Protein AF-A0AAE0TC91-F1 (afdb_monomer_lite)

Secondary structure (DSSP, 8-state):
----------------S----TT------------------------------TTHHHHHHHHHHHHHHHHS--SGGGG--PPPHHHHHHHHHHHHHHHHHHHHTS-----PPPPP--S-HHHHHTSPPPPHHHHHHHHHHHHHHHHHHTT-S----S-S-------

InterPro domains:
  IPR028209 LAMTOR1/MEH1 [PF15454] (21-92)
  IPR028209 LAMTOR1/MEH1 [SM01262] (20-97)

pLDDT: mean 75.31, std 21.62, range [32.81, 98.31]

Radius of gyration: 32.52 Å; chains: 1; bounding box: 60×74×89 Å

Foldseek 3Di:
DDDDDDDDDDDDDDPPPDDDDPPDDPDDDDPPPPDDDDPDDDDDDDDDDDDDDPCVVVVVVVVVVVVVVVVDDDPVCPVPPDDPPVVVVVVVVVVVVVVVVVVVPDDPPDPDDDPPDDPCVPVVVPDDDDDPVVVVVVVVVVVVVVVVVVVPDDDDDDDPDDDDDDD

Sequence (167 aa):
MGCCSSCFGADKEADYAGIPDERTRLLGSTVRNIQTPPVNGESLSSPVPTGAPPKDEQSALTRILTKTARNVIDVATIEGQGVEQHEYYERARHYSQKVSVILANKNKSLKPLLPNGVLAPQIILAAQPISLADIELISNAAVKAAKAMKDVKVQHKEDLVVAFGVP

Structure (mmCIF, N/CA/C/O backbone):
data_AF-A0AAE0TC91-F1
#
_entry.id   AF-A0AAE0TC91-F1
#
loop_
_atom_site.group_PDB
_atom_site.id
_atom_site.type_symbol
_atom_site.label_atom_id
_atom_site.label_alt_id
_atom_site.label_comp_id
_atom_site.label_asym_id
_atom_site.label_entity_id
_atom_site.label_seq_id
_atom_site.pdbx_PDB_ins_code
_atom_site.Cartn_x
_atom_site.Cartn_y
_atom_site.Cartn_z
_atom_site.occupancy
_atom_site.B_iso_or_equiv
_atom_site.auth_seq_id
_atom_site.auth_comp_id
_atom_site.auth_asym_id
_atom_site.auth_atom_id
_atom_site.pdbx_PDB_model_num
ATOM 1 N N . MET A 1 1 ? -27.734 17.106 -37.351 1.00 44.91 1 MET A N 1
ATOM 2 C CA . MET A 1 1 ? -26.438 16.566 -37.818 1.00 44.91 1 MET A CA 1
ATOM 3 C C . MET A 1 1 ? -25.694 16.048 -36.597 1.00 44.91 1 MET A C 1
ATOM 5 O O . MET A 1 1 ? -25.257 16.865 -35.811 1.00 44.91 1 MET A O 1
ATOM 9 N N . GLY A 1 2 ? -25.587 14.771 -36.274 1.00 42.50 2 GLY A N 1
ATOM 10 C CA . GLY A 1 2 ? -26.116 13.533 -36.821 1.00 42.50 2 GLY A CA 1
ATOM 11 C C . GLY A 1 2 ? -26.010 12.500 -35.692 1.00 42.50 2 GLY A C 1
ATOM 12 O O . GLY A 1 2 ? -25.087 12.550 -34.883 1.00 42.50 2 GLY A O 1
ATOM 13 N N . CYS A 1 3 ? -27.026 11.654 -35.601 1.00 46.75 3 CYS A N 1
ATOM 14 C CA . CYS A 1 3 ? -27.203 10.599 -34.615 1.00 46.75 3 CYS A CA 1
ATOM 15 C C . CYS A 1 3 ? -26.265 9.415 -34.881 1.00 46.75 3 CYS A C 1
ATOM 17 O O . CYS A 1 3 ? -26.023 9.109 -36.042 1.00 46.75 3 CYS A O 1
ATOM 19 N N . CYS A 1 4 ? -25.898 8.684 -33.825 1.00 38.72 4 CYS A N 1
ATOM 20 C CA . CYS A 1 4 ? -25.795 7.222 -33.850 1.00 38.72 4 CYS A CA 1
ATOM 21 C C . CYS A 1 4 ? -26.257 6.686 -32.489 1.00 38.72 4 CYS A C 1
ATOM 23 O O . CYS A 1 4 ? -25.565 6.826 -31.482 1.00 38.72 4 CYS A O 1
ATOM 25 N N . SER A 1 5 ? -27.454 6.108 -32.490 1.00 47.25 5 SER A N 1
ATOM 26 C CA . SER A 1 5 ? -28.062 5.362 -31.390 1.00 47.25 5 SER A CA 1
ATOM 27 C C . SER A 1 5 ? -27.899 3.855 -31.623 1.00 47.25 5 SER A C 1
ATOM 29 O O . SER A 1 5 ? -27.510 3.426 -32.705 1.00 47.25 5 SER A O 1
ATOM 31 N N . SER A 1 6 ? -28.320 3.094 -30.610 1.00 39.84 6 SER A N 1
ATOM 32 C CA . SER A 1 6 ? -28.732 1.683 -30.604 1.00 39.84 6 SER A CA 1
ATOM 33 C C . SER A 1 6 ? -27.653 0.602 -30.509 1.00 39.84 6 SER A C 1
ATOM 35 O O . SER A 1 6 ? -27.133 0.122 -31.508 1.00 39.84 6 SER A O 1
ATOM 37 N N . CYS A 1 7 ? -27.466 0.116 -29.281 1.00 36.97 7 CYS A N 1
ATOM 38 C CA . CYS A 1 7 ? -27.666 -1.298 -28.946 1.00 36.97 7 CYS A CA 1
ATOM 39 C C . CYS A 1 7 ? -28.419 -1.375 -27.602 1.00 36.97 7 CYS A C 1
ATOM 41 O O . CYS A 1 7 ? -27.859 -1.760 -26.584 1.00 36.97 7 CYS A O 1
ATOM 43 N N . PHE A 1 8 ? -29.686 -0.951 -27.601 1.00 36.38 8 PHE A N 1
ATOM 44 C CA . PHE A 1 8 ? -30.672 -1.361 -26.602 1.00 36.38 8 PHE A CA 1
ATOM 45 C C . PHE A 1 8 ? -31.883 -1.905 -27.361 1.00 36.38 8 PHE A C 1
ATOM 47 O O . PHE A 1 8 ? -32.551 -1.184 -28.096 1.00 36.38 8 PHE A O 1
ATOM 54 N N . GLY A 1 9 ? -32.091 -3.203 -27.205 1.00 32.81 9 GLY A N 1
ATOM 55 C CA . GLY A 1 9 ? -33.311 -3.958 -27.452 1.00 32.81 9 GLY A CA 1
ATOM 56 C C . GLY A 1 9 ? -33.194 -5.162 -26.511 1.00 32.81 9 GLY A C 1
ATOM 57 O O . GLY A 1 9 ? -32.109 -5.719 -26.384 1.00 32.81 9 GLY A O 1
ATOM 58 N N . ALA A 1 10 ? -34.188 -5.580 -25.749 1.00 33.69 10 ALA A N 1
ATOM 59 C CA . ALA A 1 10 ? -35.596 -5.260 -25.755 1.00 33.69 10 ALA A CA 1
ATOM 60 C C . ALA A 1 10 ? -36.121 -5.347 -24.319 1.00 33.69 10 ALA A C 1
ATOM 62 O O . ALA A 1 10 ? -35.522 -5.992 -23.454 1.00 33.69 10 ALA A O 1
ATOM 63 N N . ASP A 1 11 ? -37.248 -4.689 -24.113 1.00 39.25 11 ASP A N 1
ATOM 64 C CA . ASP A 1 11 ? -38.000 -4.614 -22.877 1.00 39.25 11 ASP A CA 1
ATOM 65 C C . ASP A 1 11 ? -38.253 -5.999 -22.271 1.00 39.25 11 ASP A C 1
ATOM 67 O O . ASP A 1 11 ? -38.897 -6.866 -22.868 1.00 39.25 11 ASP A O 1
ATOM 71 N N . LYS A 1 12 ? -37.783 -6.179 -21.038 1.00 40.38 12 LYS A N 1
ATOM 72 C CA . LYS A 1 12 ? -38.524 -6.916 -20.020 1.00 40.38 12 LYS A CA 1
ATOM 73 C C . LYS A 1 12 ? -38.488 -6.086 -18.751 1.00 40.38 12 LYS A C 1
ATOM 75 O O . LYS A 1 12 ? -37.433 -5.911 -18.147 1.00 40.38 12 LYS A O 1
ATOM 80 N N . GLU A 1 13 ? -39.652 -5.547 -18.408 1.00 49.12 13 GLU A N 1
ATOM 81 C CA . GLU A 1 13 ? -39.967 -5.020 -17.089 1.00 49.12 13 GLU A CA 1
ATOM 82 C C . GLU A 1 13 ? -39.469 -5.992 -16.017 1.00 49.12 13 GLU A C 1
ATOM 84 O O . GLU A 1 13 ? -39.936 -7.127 -15.922 1.00 49.12 13 GLU A O 1
ATOM 89 N N . ALA A 1 14 ? -38.507 -5.540 -15.224 1.00 39.94 14 ALA A N 1
ATOM 90 C CA . ALA A 1 14 ? -38.271 -6.032 -13.881 1.00 39.94 14 ALA A CA 1
ATOM 91 C C . ALA A 1 14 ? -37.469 -4.960 -13.145 1.00 39.94 14 ALA A C 1
ATOM 93 O O . ALA A 1 14 ? -36.249 -4.846 -13.263 1.00 39.94 14 ALA A O 1
ATOM 94 N N . ASP A 1 15 ? -38.221 -4.127 -12.446 1.00 51.25 15 ASP A N 1
ATOM 95 C CA . ASP A 1 15 ? -37.758 -3.125 -11.508 1.00 51.25 15 ASP A CA 1
ATOM 96 C C . ASP A 1 15 ? -36.912 -3.809 -10.415 1.00 51.25 15 ASP A C 1
ATOM 98 O O . ASP A 1 15 ? -37.442 -4.428 -9.497 1.00 51.25 15 ASP A O 1
ATOM 102 N N . TYR A 1 16 ? -35.583 -3.765 -10.543 1.00 48.56 16 TYR A N 1
ATOM 103 C CA . TYR A 1 16 ? -34.641 -4.214 -9.509 1.00 48.56 16 TYR A CA 1
ATOM 104 C C . TYR A 1 16 ? -33.468 -3.238 -9.394 1.00 48.56 16 TYR A C 1
ATOM 106 O O . TYR A 1 16 ? -32.291 -3.608 -9.389 1.00 48.56 16 TYR A O 1
ATOM 114 N N . ALA A 1 17 ? -33.790 -1.949 -9.283 1.00 50.12 17 ALA A N 1
ATOM 115 C CA . ALA A 1 17 ? -32.890 -0.991 -8.665 1.00 50.12 17 ALA A CA 1
ATOM 116 C C . ALA A 1 17 ? -32.721 -1.371 -7.181 1.00 50.12 17 ALA A C 1
ATOM 118 O O . ALA A 1 17 ? -33.506 -0.973 -6.330 1.00 50.12 17 ALA A O 1
ATOM 119 N N . GLY A 1 18 ? -31.693 -2.169 -6.882 1.00 53.88 18 GLY A N 1
ATOM 120 C CA . GLY A 1 18 ? -31.267 -2.465 -5.515 1.00 53.88 18 GLY A CA 1
ATOM 121 C C . GLY A 1 18 ? -31.996 -3.628 -4.851 1.00 53.88 18 GLY A C 1
ATOM 122 O O . GLY A 1 18 ? -32.795 -3.411 -3.946 1.00 53.88 18 GLY A O 1
ATOM 123 N N . ILE A 1 19 ? -31.631 -4.866 -5.198 1.00 51.03 19 ILE A N 1
ATOM 124 C CA . ILE A 1 19 ? -31.776 -5.962 -4.232 1.00 51.03 19 ILE A CA 1
ATOM 125 C C . ILE A 1 19 ? -30.472 -6.027 -3.423 1.00 51.03 19 ILE A C 1
ATOM 127 O O . ILE A 1 19 ? -29.478 -6.563 -3.918 1.00 51.03 19 ILE A O 1
ATOM 131 N N . PRO A 1 20 ? -30.415 -5.446 -2.213 1.00 53.72 20 PRO A N 1
ATOM 132 C CA . PRO A 1 20 ? -29.373 -5.790 -1.265 1.00 53.72 20 PRO A CA 1
ATOM 133 C C . PRO A 1 20 ? -29.569 -7.254 -0.866 1.00 53.72 20 PRO A C 1
ATOM 135 O O . PRO A 1 20 ? -30.604 -7.615 -0.313 1.00 53.72 20 PRO A O 1
ATOM 138 N N . ASP A 1 21 ? -28.577 -8.094 -1.151 1.00 60.53 21 ASP A N 1
ATOM 139 C CA . ASP A 1 21 ? -28.509 -9.413 -0.529 1.00 60.53 21 ASP A CA 1
ATOM 140 C C . ASP A 1 21 ? -28.188 -9.243 0.963 1.00 60.53 21 ASP A C 1
ATOM 142 O O . ASP A 1 21 ? -27.458 -8.323 1.358 1.00 60.53 21 ASP A O 1
ATOM 146 N N . GLU A 1 22 ? -28.696 -10.144 1.794 1.00 59.75 22 GLU A N 1
ATOM 147 C CA . GLU A 1 22 ? -28.687 -10.082 3.263 1.00 59.75 22 GLU A CA 1
ATOM 148 C C . GLU A 1 22 ? -27.282 -10.155 3.900 1.00 59.75 22 GLU A C 1
ATOM 150 O O . GLU A 1 22 ? -27.121 -9.977 5.109 1.00 59.75 22 GLU A O 1
ATOM 155 N N . ARG A 1 23 ? -26.225 -10.337 3.092 1.00 58.31 23 ARG A N 1
ATOM 156 C CA . ARG A 1 23 ? -24.808 -10.263 3.512 1.00 58.31 23 ARG A CA 1
ATOM 157 C C . ARG A 1 23 ? -24.075 -9.003 3.036 1.00 58.31 23 ARG A C 1
ATOM 159 O O . ARG A 1 23 ? -22.868 -8.874 3.265 1.00 58.31 23 ARG A O 1
ATOM 166 N N . THR A 1 24 ? -24.762 -8.060 2.396 1.00 66.31 24 THR A N 1
ATOM 167 C CA . THR A 1 24 ? -24.125 -6.865 1.824 1.00 66.31 24 THR A CA 1
ATOM 168 C C . THR A 1 24 ? -23.820 -5.824 2.907 1.00 66.31 24 THR A C 1
ATOM 170 O O . THR A 1 24 ? -24.687 -5.058 3.320 1.00 66.31 24 THR A O 1
ATOM 173 N N . ARG A 1 25 ? -22.556 -5.730 3.350 1.00 58.06 25 ARG A N 1
ATOM 174 C CA . ARG A 1 25 ? -22.057 -4.539 4.066 1.00 58.06 25 ARG A CA 1
ATOM 175 C C . ARG A 1 25 ? -21.656 -3.466 3.054 1.00 58.06 25 ARG A C 1
ATOM 177 O O . ARG A 1 25 ? -20.705 -3.640 2.301 1.00 58.06 25 ARG A O 1
ATOM 184 N N . LEU A 1 26 ? -22.374 -2.347 3.079 1.00 62.62 26 LEU A N 1
ATOM 185 C CA . LEU A 1 26 ? -22.332 -1.282 2.070 1.00 62.62 26 LEU A CA 1
ATOM 186 C C . LEU A 1 26 ? -21.240 -0.210 2.268 1.00 62.62 26 LEU A C 1
ATOM 188 O O . LEU A 1 26 ? -21.263 0.791 1.560 1.00 62.62 26 LEU A O 1
ATOM 192 N N . LEU A 1 27 ? -20.289 -0.360 3.202 1.00 58.12 27 LEU A N 1
ATOM 193 C CA . LEU A 1 27 ? -19.297 0.695 3.469 1.00 58.12 27 LEU A CA 1
ATOM 194 C C . LEU A 1 27 ? -17.861 0.170 3.606 1.00 58.12 27 LEU A C 1
ATOM 196 O O . LEU A 1 27 ? -17.508 -0.504 4.574 1.00 58.12 27 LEU A O 1
ATOM 200 N N . GLY A 1 28 ? -17.024 0.577 2.647 1.00 45.12 28 GLY A N 1
ATOM 201 C CA . GLY A 1 28 ? -15.590 0.778 2.833 1.00 45.12 28 GLY A CA 1
ATOM 202 C C . GLY A 1 28 ? -15.289 2.154 3.447 1.00 45.12 28 GLY A C 1
ATOM 203 O O . GLY A 1 28 ? -16.103 3.066 3.358 1.00 45.12 28 GLY A O 1
ATOM 204 N N . SER A 1 29 ? -14.092 2.286 4.036 1.00 46.72 29 SER A N 1
ATOM 205 C CA . SER A 1 29 ? -13.442 3.528 4.506 1.00 46.72 29 SER A CA 1
ATOM 206 C C . SER A 1 29 ? -14.289 4.408 5.448 1.00 46.72 29 SER A C 1
ATOM 208 O O . SER A 1 29 ? -15.088 5.239 5.043 1.00 46.72 29 SER A O 1
ATOM 210 N N . THR A 1 30 ? -14.143 4.335 6.763 1.00 40.22 30 THR A N 1
ATOM 211 C CA . THR A 1 30 ? -12.939 4.740 7.497 1.00 40.22 30 THR A CA 1
ATOM 212 C C . THR A 1 30 ? -13.061 4.191 8.913 1.00 40.22 30 THR A C 1
ATOM 214 O O . THR A 1 30 ? -14.130 4.239 9.519 1.00 40.22 30 THR A O 1
ATOM 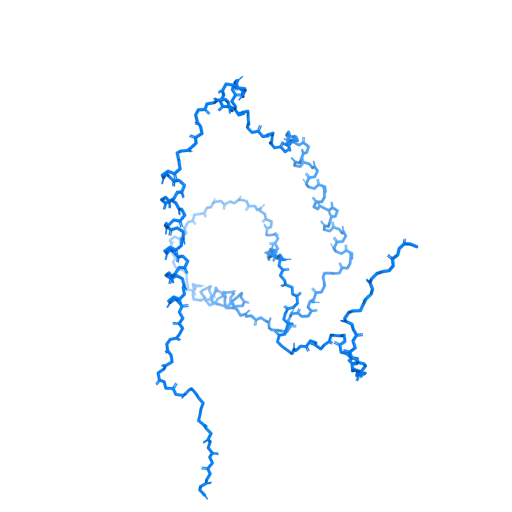217 N N . VAL A 1 31 ? -11.954 3.683 9.449 1.00 42.78 31 VAL A N 1
ATOM 218 C CA . VAL A 1 31 ? -11.818 3.287 10.854 1.00 42.78 31 VAL A CA 1
ATOM 219 C C . VAL A 1 31 ? -12.238 4.467 11.736 1.00 42.78 31 VAL A C 1
ATOM 221 O O . VAL A 1 31 ? -11.482 5.424 11.910 1.00 42.78 31 VAL A O 1
ATOM 224 N N . ARG A 1 32 ? -13.457 4.429 12.288 1.00 39.44 32 ARG A N 1
ATOM 225 C CA . ARG A 1 32 ? -13.835 5.316 13.388 1.00 39.44 32 ARG A CA 1
ATOM 226 C C . ARG A 1 32 ? -13.058 4.836 14.599 1.00 39.44 32 ARG A C 1
ATOM 228 O O . ARG A 1 32 ? -13.365 3.811 15.195 1.00 39.44 32 ARG A O 1
ATOM 235 N N . ASN A 1 33 ? -11.994 5.577 14.870 1.00 42.91 33 ASN A N 1
ATOM 236 C CA . ASN A 1 33 ? -11.171 5.497 16.058 1.00 42.91 33 ASN A CA 1
ATOM 237 C C . ASN A 1 33 ? -12.085 5.355 17.284 1.00 42.91 33 ASN A C 1
ATOM 239 O O . ASN A 1 33 ? -12.888 6.251 17.557 1.00 42.91 33 ASN A O 1
ATOM 243 N N . ILE A 1 34 ? -12.006 4.211 17.963 1.00 42.81 34 ILE A N 1
ATOM 244 C CA . ILE A 1 34 ? -12.729 3.953 19.207 1.00 42.81 34 ILE A CA 1
ATOM 245 C C . ILE A 1 34 ? -12.193 4.974 20.212 1.00 42.81 34 ILE A C 1
ATOM 247 O O . ILE A 1 34 ? -11.097 4.827 20.749 1.00 42.81 34 ILE A O 1
ATOM 251 N N . GLN A 1 35 ? -12.936 6.065 20.401 1.00 42.59 35 GLN A N 1
ATOM 252 C CA . GLN A 1 35 ? -12.646 7.067 21.415 1.00 42.59 35 GLN A CA 1
ATOM 253 C C . GLN A 1 35 ? -12.929 6.431 22.774 1.00 42.59 35 GLN A C 1
ATOM 255 O O . GLN A 1 35 ? -14.058 6.429 23.256 1.00 42.59 35 GLN A O 1
ATOM 260 N N . THR A 1 36 ? -11.891 5.881 23.398 1.00 51.88 36 THR A N 1
ATOM 261 C CA . THR A 1 36 ? -11.874 5.704 24.850 1.00 51.88 36 THR A CA 1
ATOM 262 C C . THR A 1 36 ? -12.149 7.064 25.506 1.00 51.88 36 THR A C 1
ATOM 264 O O . THR A 1 36 ? -11.550 8.057 25.075 1.00 51.88 36 THR A O 1
ATOM 267 N N . PRO A 1 37 ? -13.017 7.153 26.528 1.00 48.69 37 PRO A N 1
ATOM 268 C CA . PRO A 1 37 ? -13.253 8.411 27.228 1.00 48.69 37 PRO A CA 1
ATOM 269 C C . PRO A 1 37 ? -11.941 8.946 27.836 1.00 48.69 37 PRO A C 1
ATOM 271 O O . PRO A 1 37 ? -11.102 8.149 28.269 1.00 48.69 37 PRO A O 1
ATOM 274 N N . PRO A 1 38 ? -11.726 10.275 27.863 1.00 40.41 38 PRO A N 1
ATOM 275 C CA . PRO A 1 38 ? -10.525 10.860 28.439 1.00 40.41 38 PRO A CA 1
ATOM 276 C C . PRO A 1 38 ? -10.553 10.675 29.960 1.00 40.41 38 PRO A C 1
ATOM 278 O O . PRO A 1 38 ? -11.286 11.359 30.669 1.00 40.41 38 PRO A O 1
ATOM 281 N N . VAL A 1 39 ? -9.743 9.746 30.465 1.00 45.56 39 VAL A N 1
ATOM 282 C CA . VAL A 1 39 ? -9.353 9.729 31.876 1.00 45.56 39 VAL A CA 1
ATOM 283 C C . VAL A 1 39 ? -8.475 10.959 32.089 1.00 45.56 39 VAL A C 1
ATOM 285 O O . VAL A 1 39 ? -7.388 11.057 31.520 1.00 45.56 39 VAL A O 1
ATOM 288 N N . ASN A 1 40 ? -8.999 11.928 32.840 1.00 40.44 40 ASN A N 1
ATOM 289 C CA . ASN A 1 40 ? -8.272 13.111 33.282 1.00 40.44 40 ASN A CA 1
ATOM 290 C C . ASN A 1 40 ? -6.907 12.708 33.849 1.00 40.44 40 ASN A C 1
ATOM 292 O O . ASN A 1 40 ? -6.808 11.829 34.703 1.00 40.44 40 ASN A O 1
ATOM 296 N N . GLY A 1 41 ? -5.861 13.354 33.339 1.00 41.72 41 GLY A N 1
ATOM 297 C CA . GLY A 1 41 ? -4.511 13.196 33.840 1.00 41.72 41 GLY A CA 1
ATOM 298 C C . GLY A 1 41 ? -4.321 13.983 35.127 1.00 41.72 41 GLY A C 1
ATOM 299 O O . GLY A 1 41 ? -4.381 15.207 35.104 1.00 41.72 41 GLY A O 1
ATOM 300 N N . GLU A 1 42 ? -3.993 13.277 36.202 1.00 39.28 42 GLU A N 1
ATOM 301 C CA . GLU A 1 42 ? -3.087 13.789 37.222 1.00 39.28 42 GLU A CA 1
ATOM 302 C C . GLU A 1 42 ? -1.950 12.780 37.396 1.00 39.28 42 GLU A C 1
ATOM 304 O O . GLU A 1 42 ? -2.137 11.601 37.694 1.00 39.28 42 GLU A O 1
ATOM 309 N N . SER A 1 43 ? -0.753 13.261 37.084 1.00 46.44 43 SER A N 1
ATOM 310 C CA . SER A 1 43 ? 0.526 12.589 37.252 1.00 46.44 43 SER A CA 1
ATOM 311 C C . SER A 1 43 ? 0.829 12.440 38.733 1.00 46.44 43 SER A C 1
ATOM 313 O O . SER A 1 43 ? 0.993 13.475 39.356 1.00 46.44 43 SER A O 1
ATOM 315 N N . LEU A 1 44 ? 1.039 11.227 39.256 1.00 40.66 44 LEU A N 1
ATOM 316 C CA . LEU A 1 44 ? 1.991 10.989 40.350 1.00 40.66 44 LEU A CA 1
ATOM 317 C C . LEU A 1 44 ? 2.530 9.551 40.298 1.00 40.66 44 LEU A C 1
ATOM 319 O O . LEU A 1 44 ? 1.870 8.579 40.652 1.00 40.66 44 LEU A O 1
ATOM 323 N N . SER A 1 45 ? 3.784 9.447 39.875 1.00 56.47 45 SER A N 1
ATOM 324 C CA . SER A 1 45 ? 4.710 8.386 40.256 1.00 56.47 45 SER A CA 1
ATOM 325 C C . SER A 1 45 ? 4.782 8.240 41.782 1.00 56.47 45 SER A C 1
ATOM 327 O O . SER A 1 45 ? 5.164 9.204 42.443 1.00 56.47 45 SER A O 1
ATOM 329 N N . SER A 1 46 ? 4.487 7.058 42.332 1.00 44.19 46 SER A N 1
ATOM 330 C CA . SER A 1 46 ? 5.077 6.539 43.583 1.00 44.19 46 SER A CA 1
ATOM 331 C C . SER A 1 46 ? 4.661 5.072 43.825 1.00 44.19 46 SER A C 1
ATOM 333 O O . SER A 1 46 ? 3.817 4.562 43.091 1.00 44.19 46 SER A O 1
ATOM 335 N N . PRO A 1 47 ? 5.297 4.344 44.759 1.00 44.03 47 PRO A N 1
ATOM 336 C CA . PRO A 1 47 ? 6.187 3.227 44.491 1.00 44.03 47 PRO A CA 1
ATOM 337 C C . PRO A 1 47 ? 5.475 1.880 44.666 1.00 44.03 47 PRO A C 1
ATOM 339 O O . PRO A 1 47 ? 4.403 1.782 45.258 1.00 44.03 47 PRO A O 1
ATOM 342 N N . VAL A 1 48 ? 6.118 0.817 44.188 1.00 50.59 48 VAL A N 1
ATOM 343 C CA . VAL A 1 48 ? 5.783 -0.566 44.551 1.00 50.59 48 VAL A CA 1
ATOM 344 C C . VAL A 1 48 ? 5.709 -0.689 46.081 1.00 50.59 48 VAL A C 1
ATOM 346 O O . VAL A 1 48 ? 6.723 -0.436 46.734 1.00 50.59 48 VAL A O 1
ATOM 349 N N . PRO A 1 49 ? 4.588 -1.135 46.677 1.00 44.06 49 PRO A N 1
ATOM 350 C CA . PRO A 1 49 ? 4.615 -1.705 48.005 1.00 44.06 49 PRO A CA 1
ATOM 351 C C . PRO A 1 49 ? 4.849 -3.209 47.857 1.00 44.06 49 PRO A C 1
ATOM 353 O O . PRO A 1 49 ? 3.980 -3.976 47.447 1.00 44.06 49 PRO A O 1
ATOM 356 N N . THR A 1 50 ? 6.065 -3.625 48.194 1.00 53.78 50 THR A N 1
ATOM 357 C CA . THR A 1 50 ? 6.340 -4.960 48.723 1.00 53.78 50 THR A CA 1
ATOM 358 C C . THR A 1 50 ? 5.372 -5.249 49.869 1.00 53.78 50 THR A C 1
ATOM 360 O O . THR A 1 50 ? 5.353 -4.512 50.854 1.00 53.78 50 THR A O 1
ATOM 363 N N . GLY A 1 51 ? 4.588 -6.317 49.743 1.00 45.72 51 GLY A N 1
ATOM 364 C CA . GLY A 1 51 ? 3.662 -6.777 50.775 1.00 45.72 51 GLY A CA 1
ATOM 365 C C . GLY A 1 51 ? 2.305 -7.108 50.178 1.00 45.72 51 GLY A C 1
ATOM 366 O O . GLY A 1 51 ? 1.433 -6.249 50.110 1.00 45.72 51 GLY A O 1
ATOM 367 N N . ALA A 1 52 ? 2.142 -8.353 49.730 1.00 54.84 52 ALA A N 1
ATOM 368 C CA . ALA A 1 52 ? 0.868 -8.881 49.265 1.00 54.84 52 ALA A CA 1
ATOM 369 C C . ALA A 1 52 ? -0.181 -8.802 50.391 1.00 54.84 52 ALA A C 1
ATOM 371 O O . ALA A 1 52 ? -0.010 -9.459 51.421 1.00 54.84 52 ALA A O 1
ATOM 372 N N . PRO A 1 53 ? -1.276 -8.037 50.227 1.00 52.69 53 PRO A N 1
ATOM 373 C CA . PRO A 1 53 ? -2.451 -8.197 51.059 1.00 52.69 53 PRO A CA 1
ATOM 374 C C . PRO A 1 53 ? -3.369 -9.266 50.433 1.00 52.69 53 PRO A C 1
ATOM 376 O O . PRO A 1 53 ? -3.352 -9.458 49.216 1.00 52.69 53 PRO A O 1
ATOM 379 N N . PRO A 1 54 ? -4.274 -9.888 51.203 1.00 54.66 54 PRO A N 1
ATOM 380 C CA . PRO A 1 54 ? -5.304 -10.820 50.708 1.00 54.66 54 PRO A CA 1
ATOM 381 C C . PRO A 1 54 ? -6.366 -10.167 49.781 1.00 54.66 54 PRO A C 1
ATOM 383 O O . PRO A 1 54 ? -7.473 -10.669 49.628 1.00 54.66 54 PRO A O 1
ATOM 386 N N . LYS A 1 55 ? -6.047 -9.019 49.166 1.00 57.94 55 LYS A N 1
ATOM 387 C CA . LYS A 1 55 ? -6.863 -8.247 48.214 1.00 57.94 55 LYS A CA 1
ATOM 388 C C . LYS A 1 55 ? -6.514 -8.519 46.742 1.00 57.94 55 LYS A C 1
ATOM 390 O O . LYS A 1 55 ? -7.186 -7.979 45.863 1.00 57.94 55 LYS A O 1
ATOM 395 N N . ASP A 1 56 ? -5.476 -9.308 46.465 1.00 71.94 56 ASP A N 1
ATOM 396 C CA . ASP A 1 56 ? -4.970 -9.505 45.100 1.00 71.94 56 ASP A CA 1
ATOM 397 C C . ASP A 1 56 ? -5.916 -10.355 44.234 1.00 71.94 56 ASP A C 1
ATOM 399 O O . ASP A 1 56 ? -6.176 -10.022 43.081 1.00 71.94 56 ASP A O 1
ATOM 403 N N . GLU A 1 57 ? -6.555 -11.376 44.811 1.00 83.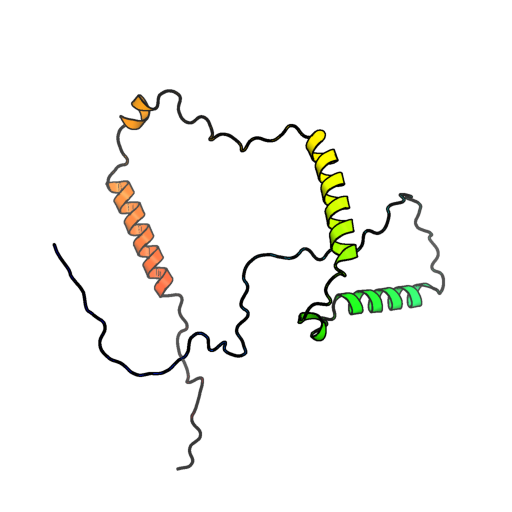50 57 GLU A N 1
ATOM 404 C CA . GLU A 1 57 ? -7.503 -12.224 44.075 1.00 83.50 57 GLU A CA 1
ATOM 405 C C . GLU A 1 57 ? -8.719 -11.432 43.578 1.00 83.50 57 GLU A C 1
ATOM 407 O O . GLU A 1 57 ? -9.096 -11.529 42.411 1.00 83.50 57 GLU A O 1
ATOM 412 N N . GLN A 1 58 ? -9.287 -10.556 44.412 1.00 85.50 58 GLN A N 1
ATOM 413 C CA . GLN A 1 58 ? -10.426 -9.726 44.011 1.00 85.50 58 GLN A CA 1
ATOM 414 C C . GLN A 1 58 ? -10.047 -8.695 42.929 1.00 85.50 58 GLN A C 1
ATOM 416 O O . GLN A 1 58 ? -10.847 -8.387 42.039 1.00 85.50 58 GLN A O 1
ATOM 421 N N . SER A 1 59 ? -8.811 -8.185 42.963 1.00 88.62 59 SER A N 1
ATOM 422 C CA . SER A 1 59 ? -8.253 -7.314 41.918 1.00 88.62 59 SER A CA 1
ATOM 423 C C . SER A 1 59 ? -8.026 -8.077 40.607 1.00 88.62 59 SER A C 1
ATOM 425 O O . SER A 1 59 ? -8.405 -7.601 39.531 1.00 88.62 59 SER A O 1
ATOM 427 N N . ALA A 1 60 ? -7.493 -9.300 40.685 1.00 90.06 60 ALA A N 1
ATOM 428 C CA . ALA A 1 60 ? -7.310 -10.188 39.543 1.00 90.06 60 ALA A CA 1
ATOM 429 C C . ALA A 1 60 ? -8.651 -10.534 38.880 1.00 90.06 60 ALA A C 1
ATOM 431 O O . ALA A 1 60 ? -8.777 -10.417 37.659 1.00 90.06 60 ALA A O 1
ATOM 432 N N . LEU A 1 61 ? -9.679 -10.853 39.671 1.00 92.56 61 LEU A N 1
ATOM 433 C CA . LEU A 1 61 ? -11.037 -11.100 39.181 1.00 92.56 61 LEU A CA 1
ATOM 434 C C . LEU A 1 61 ? -11.638 -9.853 38.516 1.00 92.56 61 LEU A C 1
ATOM 436 O O . LEU A 1 61 ? -12.196 -9.945 37.423 1.00 92.56 61 LEU A O 1
ATOM 440 N N . THR A 1 62 ? -11.441 -8.666 39.093 1.00 92.81 62 THR A N 1
ATOM 441 C CA . THR A 1 62 ? -11.882 -7.394 38.486 1.00 92.81 62 THR A CA 1
ATOM 442 C C . THR A 1 62 ? -11.163 -7.120 37.161 1.00 92.81 62 THR A C 1
ATOM 444 O O . THR A 1 62 ? -11.771 -6.687 36.176 1.00 92.81 62 THR A O 1
ATOM 447 N N . ARG A 1 63 ? -9.864 -7.421 37.073 1.00 93.31 63 ARG A N 1
ATOM 448 C CA . ARG A 1 63 ? -9.099 -7.312 35.824 1.00 93.31 63 ARG A CA 1
ATOM 449 C C . ARG A 1 63 ? -9.601 -8.293 34.768 1.00 93.31 63 ARG A C 1
ATOM 451 O O . ARG A 1 63 ? -9.716 -7.913 33.605 1.00 93.31 63 ARG A O 1
ATOM 458 N N . ILE A 1 64 ? -9.914 -9.527 35.157 1.00 93.62 64 ILE A N 1
ATOM 459 C CA . ILE A 1 64 ? -10.478 -10.541 34.258 1.00 93.62 64 ILE A CA 1
ATOM 460 C C . ILE A 1 64 ? -11.839 -10.080 33.737 1.00 93.62 64 ILE A C 1
ATOM 462 O O . ILE A 1 64 ? -12.048 -10.079 32.525 1.00 93.62 64 ILE A O 1
ATOM 466 N N . LEU A 1 65 ? -12.731 -9.614 34.612 1.00 96.25 65 LEU A N 1
ATOM 467 C CA . LEU A 1 65 ? -14.054 -9.121 34.228 1.00 96.25 65 LEU A CA 1
ATOM 468 C C . LEU A 1 65 ? -13.960 -7.912 33.298 1.00 96.25 65 LEU A C 1
ATOM 470 O O . LEU A 1 65 ? -14.568 -7.912 32.233 1.00 96.25 65 LEU A O 1
ATOM 474 N N . THR A 1 66 ? -13.141 -6.913 33.631 1.00 94.88 66 THR A N 1
ATOM 475 C CA . THR A 1 66 ? -12.984 -5.718 32.784 1.00 94.88 66 THR A CA 1
ATOM 476 C C . THR A 1 66 ? -12.270 -6.014 31.463 1.00 94.88 66 THR A C 1
ATOM 478 O O . THR A 1 66 ? -12.540 -5.355 30.461 1.00 94.88 66 THR A O 1
ATOM 481 N N . LYS A 1 67 ? -11.350 -6.987 31.416 1.00 95.69 67 LYS A N 1
ATOM 482 C CA . LYS A 1 67 ? -10.744 -7.458 30.160 1.00 95.69 67 LYS A CA 1
ATOM 483 C C . LYS A 1 67 ? -11.772 -8.200 29.309 1.00 95.69 67 LYS A C 1
ATOM 485 O O . LYS A 1 67 ? -11.851 -7.958 28.112 1.00 95.69 67 LYS A O 1
ATOM 490 N N . THR A 1 68 ? -12.576 -9.055 29.933 1.00 96.06 68 THR A N 1
ATOM 491 C CA . THR A 1 68 ? -13.636 -9.813 29.257 1.00 96.06 68 THR A CA 1
ATOM 492 C C . THR A 1 68 ? -14.698 -8.868 28.705 1.00 96.06 68 THR A C 1
ATOM 494 O O . THR A 1 68 ? -14.992 -8.931 27.519 1.00 96.06 68 THR A O 1
ATOM 497 N N . ALA A 1 69 ? -15.170 -7.906 29.499 1.00 94.00 69 ALA A N 1
ATOM 498 C CA . ALA A 1 69 ? -16.152 -6.906 29.078 1.00 94.00 69 ALA A CA 1
ATOM 499 C C . ALA A 1 69 ? -15.686 -6.049 27.886 1.00 94.00 69 ALA A C 1
ATOM 501 O O . ALA A 1 69 ? -16.509 -5.628 27.086 1.00 94.00 69 ALA A O 1
ATOM 502 N N . ARG A 1 70 ? -14.375 -5.807 27.736 1.00 90.94 70 ARG A N 1
ATOM 503 C CA . ARG A 1 70 ? -13.814 -5.099 26.567 1.00 90.94 70 ARG A CA 1
ATOM 504 C C . ARG A 1 70 ? -13.653 -5.984 25.330 1.00 90.94 70 ARG A C 1
ATOM 506 O O . ARG A 1 70 ? -13.616 -5.459 24.224 1.00 90.94 70 ARG A O 1
ATOM 513 N N . ASN A 1 71 ? -13.493 -7.292 25.521 1.00 93.12 71 ASN A N 1
ATOM 514 C CA . ASN A 1 71 ? -13.210 -8.244 24.446 1.00 93.12 71 ASN A CA 1
ATOM 515 C C . ASN A 1 71 ? -14.470 -8.929 23.901 1.00 93.12 71 ASN A C 1
ATOM 517 O O . ASN A 1 71 ? -14.427 -9.497 22.812 1.00 93.12 71 ASN A O 1
ATOM 521 N N . VAL A 1 72 ? -15.568 -8.917 24.657 1.00 93.62 72 VAL A N 1
ATOM 522 C CA . VAL A 1 72 ? -16.866 -9.402 24.189 1.00 93.62 72 VAL A CA 1
ATOM 523 C C . VAL A 1 72 ? -17.429 -8.397 23.189 1.00 93.62 72 VAL A C 1
ATOM 525 O O . VAL A 1 72 ? -17.521 -7.205 23.472 1.00 93.62 72 VAL A O 1
ATOM 528 N N . ILE A 1 73 ? -17.790 -8.891 22.007 1.00 89.56 73 ILE A N 1
ATOM 529 C CA . ILE A 1 73 ? -18.418 -8.091 20.960 1.00 89.56 73 ILE A CA 1
ATOM 530 C C . ILE A 1 73 ? -19.914 -8.060 21.244 1.00 89.56 73 ILE A C 1
ATOM 532 O O . ILE A 1 73 ? -20.579 -9.094 21.179 1.00 89.56 73 ILE A O 1
ATOM 536 N N . ASP A 1 74 ? -20.437 -6.877 21.539 1.00 88.00 74 ASP A N 1
ATOM 537 C CA . ASP A 1 74 ? -21.874 -6.658 21.537 1.00 88.00 74 ASP A CA 1
ATOM 538 C C . ASP A 1 74 ? -22.372 -6.570 20.087 1.00 88.00 74 ASP A C 1
ATOM 540 O O . ASP A 1 74 ? -21.977 -5.695 19.316 1.00 88.00 74 ASP A O 1
ATOM 544 N N . VAL A 1 75 ? -23.209 -7.529 19.698 1.00 86.00 75 VAL A N 1
ATOM 545 C CA . VAL A 1 75 ? -23.768 -7.622 18.344 1.00 86.00 75 VAL A CA 1
ATOM 546 C C . VAL A 1 75 ? -24.974 -6.685 18.182 1.00 86.00 75 VAL A C 1
ATOM 548 O O . VAL A 1 75 ? -25.286 -6.290 17.060 1.00 86.00 75 VAL A O 1
ATOM 551 N N . ALA A 1 76 ? -25.625 -6.278 19.277 1.00 83.62 76 ALA A N 1
ATOM 552 C CA . ALA A 1 76 ? -26.837 -5.459 19.244 1.00 83.62 76 ALA A CA 1
ATOM 553 C C . ALA A 1 76 ? -26.558 -3.959 19.025 1.00 83.62 76 ALA A C 1
ATOM 555 O O . ALA A 1 76 ? -27.404 -3.244 18.498 1.00 83.62 76 ALA A O 1
ATOM 556 N N . THR A 1 77 ? -25.364 -3.463 19.358 1.00 71.69 77 THR A N 1
ATOM 557 C CA . THR A 1 77 ? -24.989 -2.042 19.191 1.00 71.69 77 THR A CA 1
ATOM 558 C C . THR A 1 77 ? -24.576 -1.647 17.769 1.00 71.69 77 THR A C 1
ATOM 560 O O . THR A 1 77 ? -24.204 -0.495 17.528 1.00 71.69 77 THR A O 1
ATOM 563 N N . ILE A 1 78 ? -24.683 -2.558 16.795 1.00 65.00 78 ILE A N 1
ATOM 564 C CA . ILE A 1 78 ? -24.374 -2.275 15.382 1.00 65.00 78 ILE A CA 1
ATOM 565 C C . ILE A 1 78 ? -25.310 -1.199 14.800 1.00 65.00 78 ILE A C 1
ATOM 567 O O . ILE A 1 78 ? -24.882 -0.431 13.939 1.00 65.00 78 ILE A O 1
ATOM 571 N N . GLU A 1 79 ? -26.542 -1.083 15.305 1.00 64.88 79 GLU A N 1
ATOM 572 C CA . GLU A 1 79 ? -27.541 -0.107 14.830 1.00 64.88 79 GLU A CA 1
ATOM 573 C C . GLU A 1 79 ? -27.370 1.307 15.410 1.00 64.88 79 GLU A C 1
ATOM 575 O O . GLU A 1 79 ? -28.144 2.208 15.101 1.00 64.88 79 GLU A O 1
ATOM 580 N N . GLY A 1 80 ? -26.291 1.540 16.164 1.00 60.84 80 GLY A N 1
ATOM 581 C CA . GLY A 1 80 ? -25.845 2.876 16.531 1.00 60.84 80 GLY A CA 1
ATOM 582 C C . GLY A 1 80 ? -26.682 3.501 17.639 1.00 60.84 80 GLY A C 1
ATOM 583 O O . GLY A 1 80 ? -27.655 4.206 17.392 1.00 60.84 80 GLY A O 1
ATOM 584 N N . GLN A 1 81 ? -26.212 3.366 18.879 1.00 62.31 81 GLN A N 1
ATOM 585 C CA . GLN A 1 81 ? -26.535 4.377 19.879 1.00 62.31 81 GLN A CA 1
ATOM 586 C C . GLN A 1 81 ? -25.868 5.683 19.439 1.00 62.31 81 GLN A C 1
ATOM 588 O O . GLN A 1 81 ? -24.650 5.857 19.537 1.00 62.31 81 GLN A O 1
ATOM 593 N N . GLY A 1 82 ? -26.667 6.553 18.825 1.00 69.50 82 GLY A N 1
ATOM 594 C CA . GLY A 1 82 ? -26.238 7.877 18.415 1.00 69.50 82 GLY A CA 1
ATOM 595 C C . GLY A 1 82 ? -25.847 8.689 19.642 1.00 69.50 82 GLY A C 1
ATOM 596 O O . GLY A 1 82 ? -26.515 8.646 20.668 1.00 69.50 82 GLY A O 1
ATOM 597 N N . VAL A 1 83 ? -24.750 9.433 19.537 1.00 80.00 83 VAL A N 1
ATOM 598 C CA . VAL A 1 83 ? -24.478 10.516 20.483 1.00 80.00 83 VAL A CA 1
ATOM 599 C C . VAL A 1 83 ? -25.605 11.534 20.334 1.00 80.00 83 VAL A C 1
ATOM 601 O O . VAL A 1 83 ? -25.950 11.896 19.206 1.00 80.00 83 VAL A O 1
ATOM 604 N N . GLU A 1 84 ? -26.157 11.996 21.453 1.00 88.50 84 GLU A N 1
ATOM 605 C CA . GLU A 1 84 ? -27.178 13.041 21.461 1.00 88.50 84 GLU A CA 1
ATOM 606 C C . GLU A 1 84 ? -26.703 14.260 20.660 1.00 88.50 84 GLU A C 1
ATOM 608 O O . GLU A 1 84 ? -25.535 14.664 20.719 1.00 88.50 84 GLU A O 1
ATOM 613 N N . GLN A 1 85 ? -27.610 14.876 19.899 1.00 85.75 85 GLN A N 1
ATOM 614 C CA . GLN A 1 85 ? -27.246 15.945 18.964 1.00 85.75 85 GLN A CA 1
ATOM 615 C C . GLN A 1 85 ? -26.548 17.120 19.673 1.00 85.75 85 GLN A C 1
ATOM 617 O O . GLN A 1 85 ? -25.603 17.707 19.142 1.00 85.75 85 GLN A O 1
ATOM 622 N N . HIS A 1 86 ? -26.981 17.439 20.893 1.00 92.12 86 HIS A N 1
ATOM 623 C CA . HIS A 1 86 ? -26.374 18.488 21.704 1.00 92.12 86 HIS A CA 1
ATOM 624 C C . HIS A 1 86 ? -24.928 18.153 22.107 1.00 92.12 86 HIS A C 1
ATOM 626 O O . HIS A 1 86 ? -24.028 18.959 21.862 1.00 92.12 86 HIS A O 1
ATOM 632 N N . GLU A 1 87 ? -24.679 16.942 22.616 1.00 92.62 87 GLU A N 1
ATOM 633 C CA . GLU A 1 87 ? -23.331 16.484 22.979 1.00 92.62 87 GLU A CA 1
ATOM 634 C C . GLU A 1 87 ? -22.391 16.467 21.771 1.00 92.62 87 GLU A C 1
ATOM 636 O O . GLU A 1 87 ? -21.207 16.801 21.883 1.00 92.62 87 GLU A O 1
ATOM 641 N N . TYR A 1 88 ? -22.913 16.098 20.599 1.00 91.75 88 TYR A N 1
ATOM 642 C CA . TYR A 1 88 ? -22.156 16.155 19.356 1.00 91.75 88 TYR A CA 1
ATOM 643 C C . TYR A 1 88 ? -21.701 17.588 19.042 1.00 91.75 88 TYR A C 1
ATOM 645 O O . TYR A 1 88 ? -20.516 17.804 18.765 1.00 91.75 88 TYR A O 1
ATOM 653 N N . TYR A 1 89 ? -22.601 18.576 19.116 1.00 95.00 89 TYR A N 1
ATOM 654 C CA . TYR A 1 89 ? -22.262 19.974 18.830 1.00 95.00 89 TYR A CA 1
ATOM 655 C C . TYR A 1 89 ? -21.268 20.559 19.832 1.00 95.00 89 TYR A C 1
ATOM 657 O O . TYR A 1 89 ? -20.315 21.232 19.425 1.00 95.00 89 TYR A O 1
ATOM 665 N N . GLU A 1 90 ? -21.441 20.287 21.125 1.00 95.56 90 GLU A N 1
ATOM 666 C CA . GLU A 1 90 ? -20.496 20.736 22.150 1.00 95.56 90 GLU A CA 1
ATOM 667 C C . GLU A 1 90 ? -19.110 20.122 21.940 1.00 95.56 90 GLU A C 1
ATOM 669 O O . GLU A 1 90 ? -18.098 20.833 21.943 1.00 95.56 90 GLU A O 1
ATOM 674 N N . ARG A 1 91 ? -19.055 18.814 21.660 1.00 94.81 91 ARG A N 1
ATOM 675 C CA . ARG A 1 91 ? -17.806 18.095 21.384 1.00 94.81 91 ARG A CA 1
ATOM 676 C C . ARG A 1 91 ? -17.118 18.623 20.125 1.00 94.81 91 ARG A C 1
ATOM 678 O O . ARG A 1 91 ? -15.904 18.839 20.140 1.00 94.81 91 ARG A O 1
ATOM 685 N N . ALA A 1 92 ? -17.876 18.885 19.062 1.00 94.75 92 ALA A N 1
ATOM 686 C CA . ALA A 1 92 ? -17.356 19.467 17.827 1.00 94.75 92 ALA A CA 1
ATOM 687 C C . ALA A 1 92 ? -16.766 20.865 18.067 1.00 94.75 92 ALA A C 1
ATOM 689 O O . ALA A 1 92 ? -15.649 21.149 17.624 1.00 94.75 92 ALA A O 1
ATOM 690 N N . ARG A 1 93 ? -17.466 21.719 18.826 1.00 96.38 93 ARG A N 1
ATOM 691 C CA . ARG A 1 93 ? -16.979 23.057 19.193 1.00 96.38 93 ARG A CA 1
ATOM 692 C C . ARG A 1 93 ? -15.696 22.977 20.018 1.00 96.38 93 ARG A C 1
ATOM 694 O O . ARG A 1 93 ? -14.726 23.666 19.700 1.00 96.38 93 ARG A O 1
ATOM 701 N N . HIS A 1 94 ? -15.669 22.108 21.027 1.00 96.12 94 HIS A N 1
ATOM 702 C CA . HIS A 1 94 ? -14.503 21.896 21.888 1.00 96.12 94 HIS A CA 1
ATOM 703 C C . HIS A 1 94 ? -13.277 21.434 21.098 1.00 96.12 94 HIS A C 1
ATOM 705 O O . HIS A 1 94 ? -12.180 21.975 21.253 1.00 96.12 94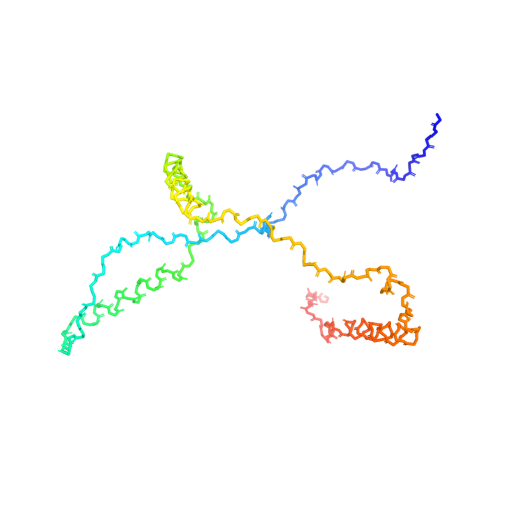 HIS A O 1
ATOM 711 N N . TYR A 1 95 ? -13.450 20.462 20.200 1.00 96.06 95 TYR A N 1
ATOM 712 C CA . TYR A 1 95 ? -12.361 19.988 19.347 1.00 96.06 95 TYR A CA 1
ATOM 713 C C . TYR A 1 95 ? -11.906 21.051 18.355 1.00 96.06 95 TYR A C 1
ATOM 715 O O . TYR A 1 95 ? -10.702 21.232 18.191 1.00 96.06 95 TYR A O 1
ATOM 723 N N . SER A 1 96 ? -12.830 21.809 17.760 1.00 94.62 96 SER A N 1
ATOM 724 C CA . SER A 1 96 ? -12.477 22.917 16.871 1.00 94.62 96 SER A CA 1
ATOM 725 C C . SER A 1 96 ? -11.621 23.965 17.587 1.00 94.62 96 SER A C 1
ATOM 727 O O . SER A 1 96 ? -10.615 24.406 17.035 1.00 94.62 96 SER A O 1
ATOM 729 N N . GLN A 1 97 ? -11.970 24.324 18.827 1.00 95.06 97 GLN A N 1
ATOM 730 C CA . GLN A 1 97 ? -11.203 25.274 19.641 1.00 95.06 97 GLN A CA 1
ATOM 731 C C . GLN A 1 97 ? -9.812 24.735 20.002 1.00 95.06 97 GLN A C 1
ATOM 733 O O . GLN A 1 97 ? -8.806 25.433 19.844 1.00 95.06 97 GLN A O 1
ATOM 738 N N . LYS A 1 98 ? -9.720 23.471 20.432 1.00 94.25 98 LYS A N 1
ATOM 739 C CA . LYS A 1 98 ? -8.427 22.832 20.726 1.00 94.25 98 LYS A CA 1
ATOM 740 C C . LYS A 1 98 ? -7.534 22.764 19.489 1.00 94.25 98 LYS A C 1
ATOM 742 O O . LYS A 1 98 ? -6.350 23.088 19.567 1.00 94.25 98 LYS A O 1
ATOM 747 N N . VAL A 1 99 ? -8.097 22.391 18.340 1.00 91.94 99 VAL A N 1
ATOM 748 C CA . VAL A 1 99 ? -7.366 22.332 17.069 1.00 91.94 99 VAL A CA 1
ATOM 749 C C . VAL A 1 99 ? -6.898 23.720 16.646 1.00 91.94 99 VAL A C 1
ATOM 751 O O . VAL A 1 99 ? -5.745 23.847 16.239 1.00 91.94 99 VAL A O 1
ATOM 754 N N . SER A 1 100 ? -7.721 24.765 16.785 1.00 89.25 100 SER A N 1
ATOM 755 C CA . SER A 1 100 ? -7.306 26.125 16.420 1.00 89.25 100 SER A CA 1
ATOM 756 C C . SER A 1 100 ? -6.134 26.628 17.261 1.00 89.25 100 SER A C 1
ATOM 758 O O . SER A 1 100 ? -5.224 27.235 16.706 1.00 89.25 100 SER A O 1
ATOM 760 N N . VAL A 1 101 ? -6.098 26.322 18.564 1.00 90.06 101 VAL A N 1
ATOM 761 C CA . VAL A 1 101 ? -4.968 26.688 19.441 1.00 90.06 101 VAL A CA 1
ATOM 762 C C . VAL A 1 101 ? -3.695 25.942 19.035 1.00 90.06 101 VAL A C 1
ATOM 764 O O . VAL A 1 101 ? -2.627 26.540 18.918 1.00 90.06 101 VAL A O 1
ATOM 767 N N . ILE A 1 102 ? -3.802 24.639 18.754 1.00 87.25 102 ILE A N 1
ATOM 768 C CA . ILE A 1 102 ? -2.659 23.825 18.313 1.00 87.25 102 ILE A CA 1
ATOM 769 C C . ILE A 1 102 ? -2.141 24.298 16.949 1.00 87.25 102 ILE A C 1
ATOM 771 O O . ILE A 1 102 ? -0.931 24.341 16.738 1.00 87.25 102 ILE A O 1
ATOM 775 N N . LEU A 1 103 ? -3.037 24.633 16.019 1.00 84.19 103 LEU A N 1
ATOM 776 C CA . LEU A 1 103 ? -2.672 25.070 14.674 1.00 84.19 103 LEU A CA 1
ATOM 777 C C . LEU A 1 103 ? -2.132 26.504 14.657 1.00 84.19 103 LEU A C 1
ATOM 779 O O . LEU A 1 103 ? -1.267 26.791 13.842 1.00 84.19 103 LEU A O 1
ATOM 783 N N . ALA A 1 104 ? -2.585 27.382 15.556 1.00 82.06 104 ALA A N 1
ATOM 784 C CA . ALA A 1 104 ? -2.028 28.728 15.708 1.00 82.06 104 ALA A CA 1
ATOM 785 C C . ALA A 1 104 ? -0.551 28.695 16.138 1.00 82.06 104 ALA A C 1
ATOM 787 O O . ALA A 1 104 ? 0.240 29.512 15.679 1.00 82.06 104 ALA A O 1
ATOM 788 N N . ASN A 1 105 ? -0.173 27.706 16.954 1.00 73.81 105 ASN A N 1
ATOM 789 C CA . ASN A 1 105 ? 1.204 27.501 17.413 1.00 73.81 105 ASN A CA 1
ATOM 790 C C . ASN A 1 105 ? 2.062 26.671 16.440 1.00 73.81 105 ASN A C 1
ATOM 792 O O . ASN A 1 105 ? 3.245 26.447 16.696 1.00 73.81 105 ASN A O 1
ATOM 796 N N . LYS A 1 106 ? 1.488 26.190 15.332 1.00 74.62 106 LYS A N 1
ATOM 797 C CA . LYS A 1 106 ? 2.211 25.475 14.278 1.00 74.62 106 LYS A CA 1
ATOM 798 C C . LYS A 1 106 ? 2.343 26.389 13.067 1.00 74.62 106 LYS A C 1
ATOM 800 O O . LYS A 1 106 ? 1.354 26.924 12.576 1.00 74.62 106 LYS A O 1
ATOM 805 N N . ASN A 1 107 ? 3.554 26.514 12.527 1.00 71.81 107 ASN A N 1
ATOM 806 C CA . ASN A 1 107 ? 3.736 27.106 11.203 1.00 71.81 107 ASN A CA 1
ATOM 807 C C . ASN A 1 107 ? 2.823 26.350 10.234 1.00 71.81 107 ASN A C 1
ATOM 809 O O . ASN A 1 107 ? 2.903 25.121 10.161 1.00 71.81 107 ASN A O 1
ATOM 813 N N . LYS A 1 108 ? 1.909 27.061 9.557 1.00 68.12 108 LYS A N 1
ATOM 814 C CA . LYS A 1 108 ? 0.993 26.465 8.579 1.00 68.12 108 LYS A CA 1
ATOM 815 C C . LYS A 1 108 ? 1.846 25.720 7.562 1.00 68.12 108 LYS A C 1
ATOM 817 O O . LYS A 1 108 ? 2.481 26.345 6.718 1.00 68.12 108 LYS A O 1
ATOM 822 N N . SER A 1 109 ? 1.894 24.396 7.686 1.00 63.94 109 SER A N 1
ATOM 823 C CA . SER A 1 109 ? 2.591 23.552 6.733 1.00 63.94 109 SER A CA 1
ATOM 824 C C . SER A 1 109 ? 1.797 23.637 5.445 1.00 63.94 109 SER A C 1
ATOM 826 O O . SER A 1 109 ? 0.806 22.933 5.255 1.00 63.94 109 SER A O 1
ATOM 828 N N . LEU A 1 110 ? 2.204 24.554 4.572 1.00 74.62 110 LEU A N 1
ATOM 829 C CA . LEU A 1 110 ? 1.847 24.485 3.169 1.00 74.62 110 LEU A CA 1
ATOM 830 C C . LEU A 1 110 ? 2.212 23.074 2.700 1.00 74.62 110 LEU A C 1
ATOM 832 O O . LEU A 1 110 ? 3.192 22.492 3.179 1.00 74.62 110 LEU A O 1
ATOM 836 N N . LYS A 1 111 ? 1.373 22.491 1.837 1.00 79.38 111 LYS A N 1
ATOM 837 C CA . LYS A 1 111 ? 1.679 21.195 1.225 1.00 79.38 111 LYS A CA 1
ATOM 838 C C . LYS A 1 111 ? 3.134 21.247 0.745 1.00 79.38 111 LYS A C 1
ATOM 840 O O . LYS A 1 111 ? 3.494 22.253 0.126 1.00 79.38 111 LYS A O 1
ATOM 845 N N . PRO A 1 112 ? 3.963 20.241 1.071 1.00 79.56 112 PRO A N 1
ATOM 846 C CA . PRO A 1 112 ? 5.355 20.265 0.661 1.00 79.56 112 PRO A CA 1
ATOM 847 C C . PRO A 1 112 ? 5.394 20.460 -0.853 1.00 79.56 112 PRO A C 1
ATOM 849 O O . PRO A 1 112 ? 4.652 19.801 -1.587 1.00 79.56 112 PRO A O 1
ATOM 852 N N . LEU A 1 113 ? 6.198 21.422 -1.304 1.00 84.44 113 LEU A N 1
ATOM 853 C CA . LEU A 1 113 ? 6.419 21.611 -2.729 1.00 84.44 113 LEU A CA 1
ATOM 854 C C . LEU A 1 113 ? 7.053 20.333 -3.287 1.00 84.44 113 LEU A C 1
ATOM 856 O O . LEU A 1 113 ? 7.733 19.599 -2.562 1.00 84.44 113 LEU A O 1
ATOM 860 N N . LEU A 1 114 ? 6.823 20.068 -4.576 1.00 87.62 114 LEU A N 1
ATOM 861 C CA . LEU A 1 114 ? 7.555 19.011 -5.265 1.00 87.62 114 LEU A CA 1
ATOM 862 C C . LEU A 1 114 ? 9.059 19.245 -5.056 1.00 87.62 114 LEU A C 1
ATOM 864 O O . LEU A 1 114 ? 9.495 20.400 -5.114 1.00 87.62 114 LEU A O 1
ATOM 868 N N . PRO A 1 115 ? 9.847 18.187 -4.801 1.00 88.12 115 PRO A N 1
ATOM 869 C CA . PRO A 1 115 ? 11.288 18.324 -4.692 1.00 88.12 115 PRO A CA 1
ATOM 870 C C . PRO A 1 115 ? 11.836 19.043 -5.922 1.00 88.12 115 PRO A C 1
ATOM 872 O O . PRO A 1 115 ? 11.426 18.749 -7.049 1.00 88.12 115 PRO A O 1
ATOM 875 N N . ASN A 1 116 ? 12.769 19.973 -5.710 1.00 85.56 116 ASN A N 1
ATOM 876 C CA . ASN A 1 116 ? 13.523 20.540 -6.818 1.00 85.56 116 ASN A CA 1
ATOM 877 C C . ASN A 1 116 ? 14.215 19.373 -7.528 1.00 85.56 116 ASN A C 1
ATOM 879 O O . ASN A 1 116 ? 15.000 18.661 -6.907 1.00 85.56 116 ASN A O 1
ATOM 883 N N . GLY A 1 117 ? 13.846 19.144 -8.789 1.00 86.81 117 GLY A N 1
ATOM 884 C CA . GLY A 1 117 ? 14.374 18.045 -9.583 1.00 86.81 117 GLY A CA 1
ATOM 885 C C . GLY A 1 117 ? 15.815 18.317 -10.000 1.00 86.81 117 GLY A C 1
ATOM 886 O O . GLY A 1 117 ? 16.739 18.328 -9.194 1.00 86.81 117 GLY A O 1
ATOM 887 N N . VAL A 1 118 ? 16.015 18.538 -11.292 1.00 90.12 118 VAL A N 1
ATOM 888 C CA . VAL A 1 118 ? 17.345 18.694 -11.884 1.00 90.12 118 VAL A CA 1
ATOM 889 C C . VAL A 1 118 ? 17.649 20.156 -12.203 1.00 90.12 118 VAL A C 1
ATOM 891 O O . VAL A 1 118 ? 16.761 20.899 -12.611 1.00 90.12 118 VAL A O 1
ATOM 894 N N . LEU A 1 119 ? 18.912 20.569 -12.050 1.00 90.19 119 LEU A N 1
ATOM 895 C CA . LEU A 1 119 ? 19.335 21.961 -12.271 1.00 90.19 119 LEU A CA 1
ATOM 896 C C . LEU A 1 119 ? 19.285 22.386 -13.751 1.00 90.19 119 LEU A C 1
ATOM 898 O O . LEU A 1 119 ? 19.123 23.566 -14.043 1.00 90.19 119 LEU A O 1
ATOM 902 N N . ALA A 1 120 ? 19.415 21.435 -14.680 1.00 92.69 120 ALA A N 1
ATOM 903 C CA . ALA A 1 120 ? 19.402 21.678 -16.122 1.00 92.69 120 ALA A CA 1
ATOM 904 C C . ALA A 1 120 ? 18.501 20.652 -16.839 1.00 92.69 120 ALA A C 1
ATOM 906 O O . ALA A 1 120 ? 19.003 19.671 -17.397 1.00 92.69 120 ALA A O 1
ATOM 907 N N . PRO A 1 121 ? 17.168 20.840 -16.823 1.00 92.75 121 PRO A N 1
ATOM 908 C CA . PRO A 1 121 ? 16.222 19.867 -17.369 1.00 92.75 121 PRO A CA 1
ATOM 909 C C . PRO A 1 121 ? 16.431 19.620 -18.864 1.00 92.75 121 PRO A C 1
ATOM 911 O O . PRO A 1 121 ? 16.363 18.475 -19.301 1.00 92.75 121 PRO A O 1
ATOM 914 N N . GLN A 1 122 ? 16.770 20.653 -19.640 1.00 94.69 122 GLN A N 1
ATOM 915 C CA . GLN A 1 122 ? 17.012 20.515 -21.076 1.00 94.69 122 GLN A CA 1
ATOM 916 C C . GLN A 1 122 ? 18.175 19.568 -21.406 1.00 94.69 122 GLN A C 1
ATOM 918 O O . GLN A 1 122 ? 18.098 18.838 -22.387 1.00 94.69 122 GLN A O 1
ATOM 923 N N . ILE A 1 123 ? 19.226 19.539 -20.576 1.00 95.00 123 ILE A N 1
ATOM 924 C CA . ILE A 1 123 ? 20.391 18.670 -20.801 1.00 95.00 123 ILE A CA 1
ATOM 925 C C . ILE A 1 123 ? 20.010 17.211 -20.542 1.00 95.00 123 ILE A C 1
ATOM 927 O O . ILE A 1 123 ? 20.365 16.329 -21.315 1.00 95.00 123 ILE A O 1
ATOM 931 N N . ILE A 1 124 ? 19.256 16.958 -19.471 1.00 94.19 124 ILE A N 1
ATOM 932 C CA . ILE A 1 124 ? 18.885 15.597 -19.065 1.00 94.19 124 ILE A CA 1
ATOM 933 C C . ILE A 1 124 ? 17.823 15.010 -19.991 1.00 94.19 124 ILE A C 1
ATOM 935 O O . ILE A 1 124 ? 17.889 13.830 -20.313 1.00 94.19 124 ILE A O 1
ATOM 939 N N . LEU A 1 125 ? 16.884 15.826 -20.472 1.00 94.25 125 LEU A N 1
ATOM 940 C CA . LEU A 1 125 ? 15.890 15.385 -21.451 1.00 94.25 125 LEU A CA 1
ATOM 941 C C . LEU A 1 125 ? 16.497 15.111 -22.836 1.00 94.25 125 LEU A C 1
ATOM 943 O O . LEU A 1 125 ? 15.948 14.307 -23.581 1.00 94.25 125 LEU A O 1
ATOM 947 N N . ALA A 1 126 ? 17.616 15.759 -23.174 1.00 95.56 126 ALA A N 1
ATOM 948 C CA . ALA A 1 126 ? 18.359 15.510 -24.410 1.00 95.56 126 ALA A CA 1
ATOM 949 C C . ALA A 1 126 ? 19.378 14.360 -24.293 1.00 95.56 126 ALA A C 1
ATOM 951 O O . ALA A 1 126 ? 20.033 14.021 -25.279 1.00 95.56 126 ALA A O 1
ATOM 952 N N . ALA A 1 127 ? 19.547 13.778 -23.101 1.00 95.00 127 ALA A N 1
ATOM 953 C CA . ALA A 1 127 ? 20.450 12.656 -22.896 1.00 95.00 127 ALA A CA 1
ATOM 954 C C . ALA A 1 127 ? 19.966 11.402 -23.642 1.00 95.00 127 ALA A C 1
ATOM 956 O O . ALA A 1 127 ? 18.798 11.280 -24.016 1.00 95.00 127 ALA A O 1
ATOM 957 N N . GLN A 1 128 ? 20.882 10.452 -23.843 1.00 95.19 128 GLN A N 1
ATOM 958 C CA . GLN A 1 128 ? 20.576 9.192 -24.512 1.00 95.19 128 GLN A CA 1
ATOM 959 C C . GLN A 1 128 ? 19.398 8.484 -23.809 1.00 95.19 128 GLN A C 1
ATOM 961 O O . GLN A 1 128 ? 19.479 8.242 -22.600 1.00 95.19 128 GLN A O 1
ATOM 966 N N . PRO A 1 129 ? 18.315 8.140 -24.532 1.00 94.19 129 PRO A N 1
ATOM 967 C CA . PRO A 1 129 ? 17.195 7.407 -23.955 1.00 94.19 129 PRO A CA 1
ATOM 968 C C . PRO A 1 129 ? 17.602 5.996 -23.517 1.00 94.19 129 PRO A C 1
ATOM 970 O O . PRO A 1 129 ? 18.612 5.450 -23.967 1.00 94.19 129 PRO A O 1
ATOM 973 N N . ILE A 1 130 ? 16.771 5.398 -22.659 1.00 95.94 130 ILE A N 1
ATOM 974 C CA . ILE A 1 130 ? 16.926 4.017 -22.179 1.00 95.94 130 ILE A CA 1
ATOM 975 C C . ILE A 1 130 ? 17.046 3.063 -23.376 1.00 95.94 130 ILE A C 1
ATOM 977 O O . ILE A 1 130 ? 16.359 3.228 -24.388 1.00 95.94 130 ILE A O 1
ATOM 981 N N . SER A 1 131 ? 17.933 2.071 -23.265 1.00 97.44 131 SER A N 1
ATOM 982 C CA . SER A 1 131 ? 18.180 1.122 -24.346 1.00 97.44 131 SER A CA 1
ATOM 983 C C . SER A 1 131 ? 16.956 0.236 -24.607 1.00 97.44 131 SER A C 1
ATOM 985 O O . SER A 1 131 ? 16.226 -0.136 -23.687 1.00 97.44 131 SER A O 1
ATOM 987 N N . LEU A 1 132 ? 16.737 -0.146 -25.869 1.00 97.06 132 LEU A N 1
ATOM 988 C CA . LEU A 1 132 ? 15.645 -1.066 -26.216 1.00 97.06 132 LEU A CA 1
ATOM 989 C C . LEU A 1 132 ? 15.823 -2.440 -25.554 1.00 97.06 132 LEU A C 1
ATOM 991 O O . LEU A 1 132 ? 14.836 -3.050 -25.153 1.00 97.06 132 LEU A O 1
ATOM 995 N N . ALA A 1 133 ? 17.069 -2.886 -25.367 1.00 97.75 133 ALA A N 1
ATOM 996 C CA . ALA A 1 133 ? 17.380 -4.142 -24.690 1.00 97.75 133 ALA A CA 1
ATOM 997 C C . ALA A 1 133 ? 16.875 -4.159 -23.236 1.00 97.75 133 ALA A C 1
ATOM 999 O O . ALA A 1 133 ? 16.314 -5.162 -22.795 1.00 97.75 133 ALA A O 1
ATOM 1000 N N . ASP A 1 134 ? 17.007 -3.045 -22.508 1.00 97.94 134 ASP A N 1
ATOM 1001 C CA . ASP A 1 134 ? 16.503 -2.938 -21.134 1.00 97.94 134 ASP A CA 1
ATOM 1002 C C . ASP A 1 134 ? 14.971 -2.965 -21.094 1.00 97.94 134 ASP A C 1
ATOM 1004 O O . ASP A 1 134 ? 14.373 -3.616 -20.233 1.00 97.94 134 ASP A O 1
ATOM 1008 N N . ILE A 1 135 ? 14.319 -2.301 -22.054 1.00 97.81 135 ILE A N 1
ATOM 1009 C CA . ILE A 1 135 ? 12.855 -2.29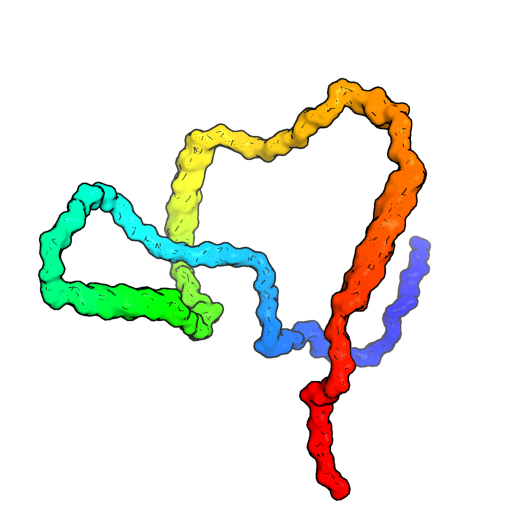9 -22.173 1.00 97.81 135 ILE A CA 1
ATOM 1010 C C . ILE A 1 135 ? 12.344 -3.717 -22.452 1.00 97.81 135 ILE A C 1
ATOM 1012 O O . ILE A 1 135 ? 11.403 -4.175 -21.798 1.00 97.81 135 ILE A O 1
ATOM 1016 N N . GLU A 1 136 ? 12.973 -4.435 -23.383 1.00 98.06 136 GLU A N 1
ATOM 1017 C CA . GLU A 1 136 ? 12.635 -5.826 -23.689 1.00 98.06 136 GLU A CA 1
ATOM 1018 C C . GLU A 1 136 ? 12.869 -6.745 -22.489 1.00 98.06 136 GLU A C 1
ATOM 1020 O O . GLU A 1 136 ? 12.023 -7.589 -22.185 1.00 98.06 136 GLU A O 1
ATOM 1025 N N . LEU A 1 137 ? 13.976 -6.567 -21.765 1.00 98.12 137 LEU A N 1
ATOM 1026 C CA . LEU A 1 137 ? 14.275 -7.328 -20.554 1.00 98.12 137 LEU A CA 1
ATOM 1027 C C . LEU A 1 137 ? 13.180 -7.145 -19.497 1.00 98.12 137 LEU A C 1
ATOM 1029 O O . LEU A 1 137 ? 12.658 -8.138 -18.978 1.00 98.12 137 LEU A O 1
ATOM 1033 N N . ILE A 1 138 ? 12.799 -5.897 -19.208 1.00 98.19 138 ILE A N 1
ATOM 1034 C CA . ILE A 1 138 ? 11.757 -5.574 -18.223 1.00 98.19 138 ILE A CA 1
ATOM 1035 C C . ILE A 1 138 ? 10.400 -6.118 -18.679 1.00 98.19 138 ILE A C 1
ATOM 1037 O O . ILE A 1 138 ? 9.687 -6.740 -17.889 1.00 98.19 138 ILE A O 1
ATOM 1041 N N . SER A 1 139 ? 10.058 -5.946 -19.957 1.00 98.25 139 SER A N 1
ATOM 1042 C CA . SER A 1 139 ? 8.810 -6.457 -20.532 1.00 98.25 139 SER A CA 1
ATOM 1043 C C . SER A 1 139 ? 8.720 -7.981 -20.411 1.00 98.25 139 SER A C 1
ATOM 1045 O O . SER A 1 139 ? 7.736 -8.522 -19.901 1.00 98.25 139 SER A O 1
ATOM 1047 N N . ASN A 1 140 ? 9.791 -8.691 -20.767 1.00 98.25 140 ASN A N 1
ATOM 1048 C CA . ASN A 1 140 ? 9.859 -10.145 -20.657 1.00 98.25 140 ASN A CA 1
ATOM 1049 C C . ASN A 1 140 ? 9.753 -10.622 -19.203 1.00 98.25 140 ASN A C 1
ATOM 1051 O O . ASN A 1 140 ? 9.085 -11.623 -18.927 1.00 98.25 140 ASN A O 1
ATOM 1055 N N . ALA A 1 141 ? 10.384 -9.916 -18.261 1.00 98.19 141 ALA A N 1
ATOM 1056 C CA . ALA A 1 141 ? 10.250 -10.207 -16.837 1.00 98.19 141 ALA A CA 1
ATOM 1057 C C . ALA A 1 141 ? 8.801 -10.017 -16.353 1.00 98.19 141 ALA A C 1
ATOM 1059 O O . ALA A 1 141 ? 8.260 -10.896 -15.676 1.00 98.19 141 ALA A O 1
ATOM 1060 N N . ALA A 1 142 ? 8.139 -8.932 -16.764 1.00 98.31 142 ALA A N 1
ATOM 1061 C CA . ALA A 1 142 ? 6.742 -8.661 -16.431 1.00 98.31 142 ALA A CA 1
ATOM 1062 C C . ALA A 1 142 ? 5.790 -9.726 -17.004 1.00 98.31 142 ALA A C 1
ATOM 1064 O O . ALA A 1 142 ? 4.916 -10.220 -16.291 1.00 98.31 142 ALA A O 1
ATOM 1065 N N . VAL A 1 143 ? 5.994 -10.152 -18.256 1.00 98.06 143 VAL A N 1
ATOM 1066 C CA . VAL A 1 143 ? 5.208 -11.231 -18.882 1.00 98.06 143 VAL A CA 1
ATOM 1067 C C . VAL A 1 143 ? 5.388 -12.554 -18.135 1.00 98.06 143 VAL A C 1
ATOM 1069 O O . VAL A 1 143 ? 4.410 -13.263 -17.889 1.00 98.06 143 VAL A O 1
ATOM 1072 N N . LYS A 1 144 ? 6.618 -12.889 -17.726 1.00 97.75 144 LYS A N 1
ATOM 1073 C CA . LYS A 1 144 ? 6.891 -14.092 -16.923 1.00 97.75 144 LYS A CA 1
ATOM 1074 C C . LYS A 1 144 ? 6.194 -14.037 -15.563 1.00 97.75 144 LYS A C 1
ATOM 1076 O O . LYS A 1 144 ? 5.574 -15.023 -15.173 1.00 97.75 144 LYS A O 1
ATOM 1081 N N . ALA A 1 145 ? 6.241 -12.894 -14.879 1.00 97.88 145 ALA A N 1
ATOM 1082 C CA . ALA A 1 145 ? 5.543 -12.703 -13.610 1.00 97.88 145 ALA A CA 1
ATOM 1083 C C . ALA A 1 145 ? 4.021 -12.840 -13.779 1.00 97.88 145 ALA A C 1
ATOM 1085 O O . ALA A 1 145 ? 3.380 -13.597 -13.053 1.00 97.88 145 ALA A O 1
ATOM 1086 N N . ALA A 1 146 ? 3.446 -12.196 -14.799 1.00 97.44 146 ALA A N 1
ATOM 1087 C CA . ALA A 1 146 ? 2.025 -12.310 -15.113 1.00 97.44 146 ALA A CA 1
ATOM 1088 C C . ALA A 1 146 ? 1.612 -13.752 -15.450 1.00 97.44 146 ALA A C 1
ATOM 1090 O O . ALA A 1 146 ? 0.514 -14.179 -15.094 1.00 97.44 146 ALA A O 1
ATOM 1091 N N . LYS A 1 147 ? 2.487 -14.524 -16.110 1.00 97.19 147 LYS A N 1
ATOM 1092 C CA . LYS A 1 147 ? 2.262 -15.952 -16.363 1.00 97.19 147 LYS A CA 1
ATOM 1093 C C . LYS A 1 147 ? 2.248 -16.754 -15.061 1.00 97.19 147 LYS A C 1
ATOM 1095 O O . LYS A 1 147 ? 1.308 -17.512 -14.862 1.00 97.19 147 LYS A O 1
ATOM 1100 N N . ALA A 1 148 ? 3.217 -16.542 -14.172 1.00 97.25 148 ALA A N 1
ATOM 1101 C CA . ALA A 1 148 ? 3.280 -17.226 -12.879 1.00 97.25 148 ALA A CA 1
ATOM 1102 C C . ALA A 1 148 ? 2.063 -16.916 -11.987 1.00 97.25 148 ALA A C 1
ATOM 1104 O O . ALA A 1 148 ? 1.552 -17.796 -11.303 1.00 97.25 148 ALA A O 1
ATOM 1105 N N . MET A 1 149 ? 1.525 -15.692 -12.049 1.00 96.75 149 MET A N 1
ATOM 1106 C CA . MET A 1 149 ? 0.300 -15.331 -11.322 1.00 96.75 149 MET A CA 1
ATOM 1107 C C . MET A 1 149 ? -0.921 -16.163 -11.740 1.00 96.75 149 MET A C 1
ATOM 1109 O O . MET A 1 149 ? -1.821 -16.359 -10.929 1.00 96.75 149 MET A O 1
ATOM 1113 N N . LYS A 1 150 ? -0.963 -16.693 -12.971 1.00 94.56 150 LYS A N 1
ATOM 1114 C CA . LYS A 1 150 ? -2.055 -17.578 -13.421 1.00 94.56 150 LYS A CA 1
ATOM 1115 C C . LYS A 1 150 ? -2.009 -18.961 -12.772 1.00 94.56 150 LYS A C 1
ATOM 1117 O O . LYS A 1 150 ? -3.033 -19.645 -12.740 1.00 94.56 150 LYS A O 1
ATOM 1122 N N . ASP A 1 151 ? -0.847 -19.364 -12.263 1.00 94.69 151 ASP A N 1
ATOM 1123 C CA . ASP A 1 151 ? -0.679 -20.635 -11.558 1.00 94.69 151 ASP A CA 1
ATOM 1124 C C . ASP A 1 151 ? -1.188 -20.550 -10.109 1.00 94.69 151 ASP A C 1
ATOM 1126 O O . ASP A 1 151 ? -1.430 -21.578 -9.476 1.00 94.69 151 ASP A O 1
ATOM 1130 N N . VAL A 1 152 ? -1.441 -19.336 -9.600 1.00 95.06 152 VAL A N 1
ATOM 1131 C CA . VAL A 1 152 ? -2.097 -19.102 -8.308 1.00 95.06 152 VAL A CA 1
ATOM 1132 C C . VAL A 1 152 ? -3.601 -19.342 -8.454 1.00 95.06 152 VAL A C 1
ATOM 1134 O O . VAL A 1 152 ? -4.403 -18.419 -8.589 1.00 95.06 152 VAL A O 1
ATOM 1137 N N . LYS A 1 153 ? -3.991 -20.617 -8.458 1.00 94.69 153 LYS A N 1
ATOM 1138 C CA . LYS A 1 153 ? -5.389 -21.059 -8.495 1.00 94.69 153 LYS A CA 1
ATOM 1139 C C . LYS A 1 153 ? -5.588 -22.329 -7.679 1.00 94.69 153 LYS A C 1
ATOM 1141 O O . LYS A 1 153 ? -4.664 -23.120 -7.495 1.00 94.69 153 LYS A O 1
ATOM 1146 N N . VAL A 1 154 ? -6.816 -22.542 -7.217 1.00 94.12 154 VAL A N 1
ATOM 1147 C CA . VAL A 1 154 ? -7.192 -23.777 -6.524 1.00 94.12 154 VAL A CA 1
ATOM 1148 C C . VAL A 1 154 ? -7.219 -24.922 -7.540 1.00 94.12 154 VAL A C 1
ATOM 1150 O O . VAL A 1 154 ? -7.914 -24.845 -8.552 1.00 94.12 154 VAL A O 1
ATOM 1153 N N . GLN A 1 155 ? -6.446 -25.980 -7.286 1.00 93.81 155 GLN A N 1
ATOM 1154 C CA . GLN A 1 155 ? -6.514 -27.218 -8.061 1.00 93.81 155 GLN A CA 1
ATOM 1155 C C . GLN A 1 155 ? -7.644 -28.085 -7.503 1.00 93.81 155 GLN A C 1
ATOM 1157 O O . GLN A 1 155 ? -7.576 -28.526 -6.356 1.00 93.81 155 GLN A O 1
ATOM 1162 N N . HIS A 1 156 ? -8.683 -28.311 -8.306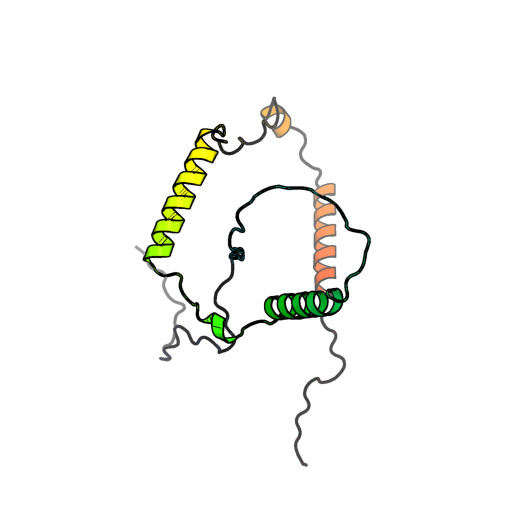 1.00 92.94 156 HIS A N 1
ATOM 1163 C CA . HIS A 1 156 ? -9.793 -29.187 -7.941 1.00 92.94 156 HIS A CA 1
ATOM 1164 C C . HIS A 1 156 ? -9.316 -30.644 -7.881 1.00 92.94 156 HIS A C 1
ATOM 1166 O O . HIS A 1 156 ? -8.671 -31.111 -8.821 1.00 92.94 156 HIS A O 1
ATOM 1172 N N . LYS A 1 157 ? -9.616 -31.349 -6.785 1.00 93.31 157 LYS A N 1
ATOM 1173 C CA . LYS A 1 157 ? -9.263 -32.768 -6.601 1.00 93.31 157 LYS A CA 1
ATOM 1174 C C . LYS A 1 157 ? -10.492 -33.660 -6.485 1.00 93.31 157 LYS A C 1
ATOM 1176 O O . LYS A 1 157 ? -10.540 -34.699 -7.126 1.00 93.31 157 LYS A O 1
ATOM 1181 N N . GLU A 1 158 ? -11.472 -33.233 -5.703 1.00 92.44 158 GLU A N 1
ATOM 1182 C CA . GLU A 1 158 ? -12.686 -33.983 -5.393 1.00 92.44 158 GLU A CA 1
ATOM 1183 C C . GLU A 1 158 ? -13.869 -33.024 -5.379 1.00 92.44 158 GLU A C 1
ATOM 1185 O O . GLU A 1 158 ? -13.694 -31.827 -5.122 1.00 92.44 158 GLU A O 1
ATOM 1190 N N . ASP A 1 159 ? -15.059 -33.555 -5.643 1.00 89.94 159 ASP A N 1
ATOM 1191 C CA . ASP A 1 159 ? -16.283 -32.767 -5.639 1.00 89.94 159 ASP A CA 1
ATOM 1192 C C . ASP A 1 159 ? -16.595 -32.298 -4.214 1.00 89.94 159 ASP A C 1
ATOM 1194 O O . ASP A 1 159 ? -16.794 -33.094 -3.298 1.00 89.94 159 ASP A O 1
ATOM 1198 N N . LEU A 1 160 ? -16.666 -30.979 -4.022 1.00 91.31 160 LEU A N 1
ATOM 1199 C CA . LEU A 1 160 ? -17.043 -30.387 -2.731 1.00 91.31 160 LEU A CA 1
ATOM 1200 C C . LEU A 1 160 ? -18.535 -30.556 -2.414 1.00 91.31 160 LEU A C 1
ATOM 1202 O O . LEU A 1 160 ? -18.954 -30.364 -1.274 1.00 91.31 160 LEU A O 1
ATOM 1206 N N . VAL A 1 161 ? -19.344 -30.869 -3.427 1.00 91.38 161 VAL A N 1
ATOM 1207 C CA . VAL A 1 161 ? -20.793 -31.016 -3.319 1.00 91.38 161 VAL A CA 1
ATOM 1208 C C . VAL A 1 161 ? -21.196 -32.282 -4.057 1.00 91.38 161 VAL A C 1
ATOM 1210 O O . VAL 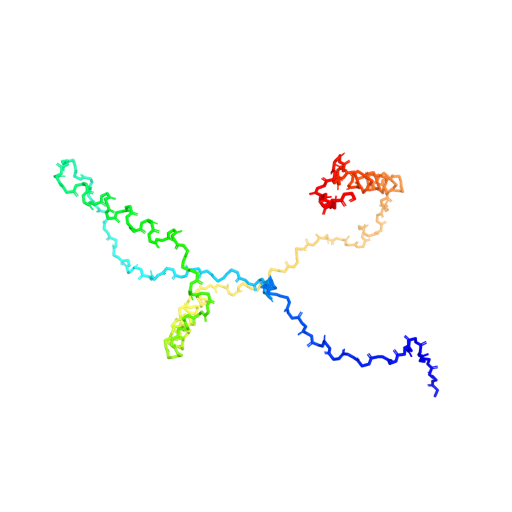A 1 161 ? -20.933 -32.414 -5.247 1.00 91.38 161 VAL A O 1
ATOM 1213 N N . VAL A 1 162 ? -21.873 -33.189 -3.357 1.00 89.81 162 VAL A N 1
ATOM 1214 C CA . VAL A 1 162 ? -22.442 -34.406 -3.941 1.00 89.81 162 VAL A CA 1
ATOM 1215 C C . VAL A 1 162 ? -23.958 -34.319 -3.840 1.00 89.81 162 VAL A C 1
ATOM 1217 O O . VAL A 1 162 ? -24.503 -34.015 -2.778 1.00 89.81 162 VAL A O 1
ATOM 1220 N N . ALA A 1 163 ? -24.645 -34.571 -4.953 1.00 85.88 163 ALA A N 1
ATOM 1221 C CA . ALA A 1 163 ? -26.095 -34.669 -4.959 1.00 85.88 163 ALA A CA 1
ATOM 1222 C C . ALA A 1 163 ? -26.513 -36.031 -4.400 1.00 85.88 163 ALA A C 1
ATOM 1224 O O . ALA A 1 163 ? -26.148 -37.077 -4.936 1.00 85.88 163 ALA A O 1
ATOM 1225 N N . PHE A 1 164 ? -27.304 -36.018 -3.333 1.00 83.62 164 PHE A N 1
ATOM 1226 C CA . PHE A 1 164 ? -27.916 -37.231 -2.811 1.00 83.62 164 PHE A CA 1
ATOM 1227 C C . PHE A 1 164 ? -29.220 -37.491 -3.569 1.00 83.62 164 PHE A C 1
ATOM 1229 O O . PHE A 1 164 ? -30.217 -36.806 -3.355 1.00 83.62 164 PHE A O 1
ATOM 1236 N N . GLY A 1 165 ? -29.193 -38.467 -4.476 1.00 77.19 165 GLY A N 1
ATOM 1237 C CA . GLY A 1 165 ? -30.372 -39.024 -5.135 1.00 77.19 165 GLY A CA 1
ATOM 1238 C C . GLY A 1 165 ? -30.447 -40.526 -4.870 1.00 77.19 165 GLY A C 1
ATOM 1239 O O . GLY A 1 165 ? -29.441 -41.223 -4.989 1.00 77.19 165 GLY A O 1
ATOM 1240 N N . VAL A 1 166 ? -31.620 -41.008 -4.462 1.00 64.81 166 VAL A N 1
ATOM 1241 C CA . VAL A 1 166 ? -31.919 -42.445 -4.331 1.00 64.81 166 VAL A CA 1
ATOM 1242 C C . VAL A 1 166 ? -32.105 -43.019 -5.751 1.00 64.81 166 VAL A C 1
ATOM 1244 O O . VAL A 1 166 ? -32.653 -42.289 -6.581 1.00 64.81 166 VAL A O 1
ATOM 1247 N N . PRO A 1 167 ? -31.622 -44.243 -6.056 1.00 68.00 167 PRO A N 1
ATOM 1248 C CA . PRO A 1 167 ? -31.746 -44.863 -7.382 1.00 68.00 167 PRO A CA 1
ATOM 1249 C C . PRO A 1 167 ? -33.187 -45.003 -7.884 1.00 68.00 167 PRO A C 1
ATOM 1251 O O . PRO A 1 167 ? -34.100 -45.174 -7.042 1.00 68.00 167 PRO A O 1
#

Organism: NCBI:txid2493646